Protein AF-A0A1Z4V2L7-F1 (afdb_monomer)

Structure (mmCIF, N/CA/C/O backbone):
data_AF-A0A1Z4V2L7-F1
#
_entry.id   AF-A0A1Z4V2L7-F1
#
loop_
_atom_site.group_PDB
_atom_site.id
_atom_site.type_symbol
_atom_site.label_atom_id
_atom_site.label_alt_id
_atom_site.label_comp_id
_atom_site.label_asym_id
_atom_site.label_entity_id
_atom_site.label_seq_id
_atom_site.pdbx_PDB_ins_code
_atom_site.Cartn_x
_atom_site.Cartn_y
_atom_site.Cartn_z
_atom_site.occupancy
_atom_site.B_iso_or_equiv
_atom_site.auth_seq_id
_atom_site.auth_comp_id
_atom_site.auth_asym_id
_atom_site.auth_atom_id
_atom_site.pdbx_PDB_model_num
ATOM 1 N N . MET A 1 1 ? 4.326 16.383 13.409 1.00 52.12 1 MET A N 1
ATOM 2 C CA . MET A 1 1 ? 5.320 15.436 12.863 1.00 52.12 1 MET A CA 1
ATOM 3 C C . MET A 1 1 ? 4.629 14.090 12.727 1.00 52.12 1 MET A C 1
ATOM 5 O O . MET A 1 1 ? 4.243 13.534 13.744 1.00 52.12 1 MET A O 1
ATOM 9 N N . THR A 1 2 ? 4.356 13.627 11.509 1.00 56.81 2 THR A N 1
ATOM 10 C CA . THR A 1 2 ? 3.609 12.377 11.276 1.00 56.81 2 THR A CA 1
ATOM 11 C C . THR A 1 2 ? 4.580 11.197 11.287 1.00 56.81 2 THR A C 1
ATOM 13 O O . THR A 1 2 ? 5.594 11.231 10.589 1.00 56.81 2 THR A O 1
ATOM 16 N N . ILE A 1 3 ? 4.311 10.174 12.102 1.00 77.38 3 ILE A N 1
ATOM 17 C CA . ILE A 1 3 ? 5.137 8.960 12.165 1.00 77.38 3 ILE A CA 1
ATOM 18 C C . ILE A 1 3 ? 4.822 8.102 10.931 1.00 77.38 3 ILE A C 1
ATOM 20 O O . ILE A 1 3 ? 3.664 7.753 10.695 1.00 77.38 3 ILE A O 1
ATOM 24 N N . GLN A 1 4 ? 5.845 7.771 10.140 1.00 76.50 4 GLN A N 1
ATOM 25 C CA . GLN A 1 4 ? 5.733 6.797 9.048 1.00 76.50 4 GLN A CA 1
ATOM 26 C C . GLN A 1 4 ? 5.819 5.389 9.628 1.00 76.50 4 GLN A C 1
ATOM 28 O O . GLN A 1 4 ? 6.751 5.101 10.378 1.00 76.50 4 GLN A O 1
ATOM 33 N N . LEU A 1 5 ? 4.875 4.522 9.270 1.00 85.88 5 LEU A N 1
ATOM 34 C CA . LEU A 1 5 ? 4.770 3.182 9.854 1.00 85.88 5 LEU A CA 1
ATOM 35 C C . LEU A 1 5 ? 4.803 2.062 8.816 1.00 85.88 5 LEU A C 1
ATOM 37 O O . LEU A 1 5 ? 5.178 0.944 9.152 1.00 85.88 5 LEU A O 1
ATOM 41 N N . ALA A 1 6 ? 4.477 2.357 7.556 1.00 89.88 6 ALA A N 1
ATOM 42 C CA . ALA A 1 6 ? 4.605 1.409 6.458 1.00 89.88 6 ALA A CA 1
ATOM 43 C C . ALA A 1 6 ? 5.208 2.067 5.210 1.00 89.88 6 ALA A C 1
ATOM 45 O O . ALA A 1 6 ? 5.014 3.259 4.953 1.00 89.88 6 ALA A O 1
ATOM 46 N N . LYS A 1 7 ? 5.937 1.271 4.421 1.00 93.31 7 LYS A N 1
ATOM 47 C CA . LYS A 1 7 ? 6.413 1.641 3.083 1.00 93.31 7 LYS A CA 1
ATOM 48 C C . LYS A 1 7 ? 5.985 0.585 2.075 1.00 93.31 7 LYS A C 1
ATOM 50 O O . LYS A 1 7 ? 6.247 -0.596 2.281 1.00 93.31 7 LYS A O 1
ATOM 55 N N . VAL A 1 8 ? 5.361 1.025 0.990 1.00 92.19 8 VAL A N 1
ATOM 56 C CA . VAL A 1 8 ? 4.926 0.172 -0.120 1.00 92.19 8 VAL A CA 1
ATOM 5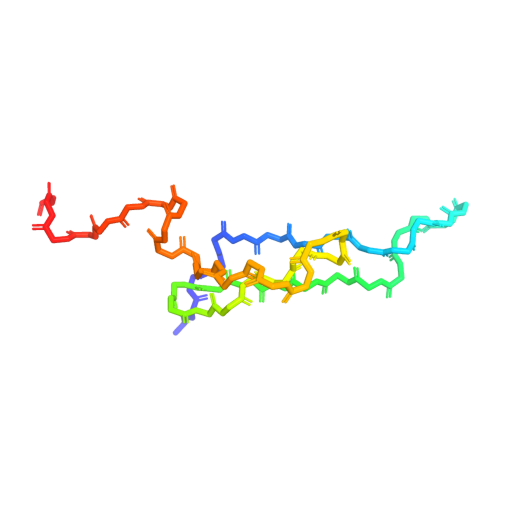7 C C . VAL A 1 8 ? 5.791 0.493 -1.328 1.00 92.19 8 VAL A C 1
ATOM 59 O O . VAL A 1 8 ? 5.888 1.651 -1.721 1.00 92.19 8 VAL A O 1
ATOM 62 N N . TYR A 1 9 ? 6.411 -0.531 -1.904 1.00 94.81 9 TYR A N 1
ATOM 63 C CA . TYR A 1 9 ? 7.300 -0.421 -3.057 1.00 94.81 9 TYR A CA 1
ATOM 64 C C . TYR A 1 9 ? 6.634 -1.084 -4.264 1.00 94.81 9 TYR A C 1
ATOM 66 O O . TYR A 1 9 ? 6.150 -2.211 -4.156 1.00 94.81 9 TYR A O 1
ATOM 74 N N . ARG A 1 10 ? 6.583 -0.394 -5.403 1.00 93.81 10 ARG A N 1
ATOM 75 C CA . ARG A 1 10 ? 5.919 -0.855 -6.630 1.00 93.81 10 ARG A CA 1
ATOM 76 C C . ARG A 1 10 ? 6.774 -0.592 -7.863 1.00 93.81 10 ARG A C 1
ATOM 78 O O . ARG A 1 10 ? 7.633 0.289 -7.858 1.00 93.81 10 ARG A O 1
ATOM 85 N N . TYR A 1 11 ? 6.497 -1.381 -8.903 1.00 93.50 11 TYR A N 1
ATOM 86 C CA . TYR A 1 11 ? 7.161 -1.339 -10.208 1.00 93.50 11 TYR A CA 1
ATOM 87 C C . TYR A 1 11 ? 8.687 -1.456 -10.081 1.00 93.50 11 TYR A C 1
ATOM 89 O O . TYR A 1 11 ? 9.429 -0.476 -10.156 1.00 93.50 11 TYR A O 1
ATOM 97 N N . SER A 1 12 ? 9.155 -2.680 -9.827 1.00 94.31 12 SER A N 1
ATOM 98 C CA . SER A 1 12 ? 10.586 -2.974 -9.785 1.00 94.31 12 SER A CA 1
ATOM 99 C C . SER A 1 12 ? 11.229 -2.776 -11.158 1.00 94.31 12 SER A C 1
ATOM 101 O O . SER A 1 12 ? 10.679 -3.195 -12.176 1.00 94.31 12 SER A O 1
ATOM 103 N N . SER A 1 13 ? 12.428 -2.215 -11.162 1.00 94.12 13 SER A N 1
ATOM 104 C CA . SER A 1 13 ? 13.308 -2.045 -12.314 1.00 94.12 13 SER A CA 1
ATOM 105 C C . SER A 1 13 ? 14.754 -2.339 -11.907 1.00 94.12 13 SER A C 1
ATOM 107 O O . SER A 1 13 ? 15.048 -2.527 -10.724 1.00 94.12 13 SER A O 1
ATOM 109 N N . GLU A 1 14 ? 15.673 -2.324 -12.872 1.00 95.50 14 GLU A N 1
ATOM 110 C CA . GLU A 1 14 ? 17.114 -2.476 -12.618 1.00 95.50 14 GLU A CA 1
ATOM 111 C C . GLU A 1 14 ? 17.668 -1.404 -11.663 1.00 95.50 14 GLU A C 1
ATOM 113 O O . GLU A 1 14 ? 18.604 -1.665 -10.913 1.00 95.50 14 GLU A O 1
ATOM 118 N N . ASN A 1 15 ? 17.037 -0.224 -11.619 1.00 94.25 15 ASN A N 1
ATOM 119 C CA . ASN A 1 15 ? 17.422 0.890 -10.749 1.00 94.25 15 ASN A CA 1
ATOM 120 C C . ASN A 1 15 ? 16.620 0.936 -9.432 1.00 94.25 15 ASN A C 1
ATOM 122 O O . ASN A 1 15 ? 16.619 1.952 -8.736 1.00 94.25 15 ASN A O 1
ATOM 126 N N . GLY A 1 16 ? 15.915 -0.145 -9.086 1.00 94.19 16 GLY A N 1
ATOM 127 C CA . GLY A 1 16 ? 15.046 -0.224 -7.912 1.00 94.19 16 GLY A CA 1
ATOM 128 C C . GLY A 1 16 ? 13.574 0.031 -8.240 1.00 94.19 16 GLY A C 1
ATOM 129 O O . GLY A 1 16 ? 13.110 -0.259 -9.339 1.00 94.19 16 GLY A O 1
ATOM 130 N N . TYR A 1 17 ? 12.816 0.535 -7.270 1.00 96.00 17 TYR A N 1
ATOM 131 C CA . TYR A 1 17 ? 11.367 0.732 -7.386 1.00 96.00 17 TYR A CA 1
ATOM 132 C C . TYR A 1 17 ? 11.033 2.167 -7.785 1.00 96.00 17 TYR A C 1
ATOM 134 O O . TYR A 1 17 ? 11.563 3.105 -7.188 1.00 96.00 17 TYR A O 1
ATOM 142 N N . SER A 1 18 ? 10.136 2.345 -8.756 1.00 93.75 18 SER A N 1
ATOM 143 C CA . SER A 1 18 ? 9.766 3.678 -9.249 1.00 93.75 18 SER A CA 1
ATOM 144 C C . SER A 1 18 ? 8.587 4.316 -8.510 1.00 93.75 18 SER A C 1
ATOM 146 O O . SER A 1 18 ? 8.391 5.523 -8.620 1.00 93.75 18 SER A O 1
ATOM 148 N N . ASP A 1 19 ? 7.804 3.542 -7.756 1.00 93.19 19 ASP A N 1
ATOM 149 C CA . ASP A 1 19 ? 6.714 4.051 -6.915 1.00 93.19 19 ASP A CA 1
ATOM 150 C C . ASP A 1 19 ? 6.924 3.575 -5.473 1.00 93.19 19 ASP A C 1
ATOM 152 O O . ASP A 1 19 ? 6.931 2.376 -5.185 1.00 93.19 19 ASP A O 1
ATOM 156 N N . ILE A 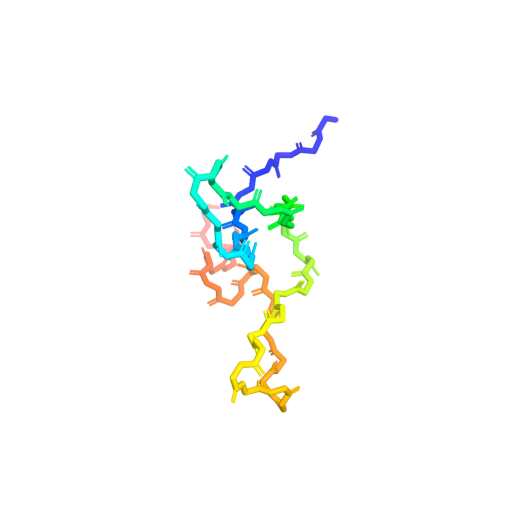1 20 ? 7.162 4.533 -4.575 1.00 93.94 20 ILE A N 1
ATOM 157 C CA . ILE A 1 20 ? 7.397 4.290 -3.152 1.00 93.94 20 ILE A CA 1
ATOM 158 C C . ILE A 1 20 ? 6.425 5.150 -2.358 1.00 93.94 20 ILE A C 1
ATOM 160 O O . ILE A 1 20 ? 6.568 6.371 -2.279 1.00 93.94 20 ILE A O 1
ATOM 164 N N . GLN A 1 21 ? 5.473 4.495 -1.709 1.00 93.31 21 GLN A N 1
ATOM 165 C CA . GLN A 1 21 ? 4.459 5.146 -0.889 1.00 93.31 21 GLN A CA 1
ATOM 166 C C . GLN A 1 21 ? 4.823 4.986 0.577 1.00 93.31 21 GLN A C 1
ATOM 168 O O . GLN A 1 21 ? 5.21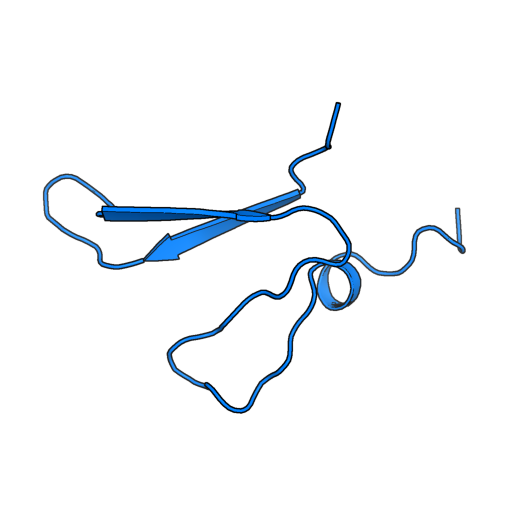8 3.909 1.024 1.00 93.31 21 GLN A O 1
ATOM 173 N N . LYS A 1 22 ? 4.707 6.075 1.329 1.00 94.06 22 LYS A N 1
ATOM 174 C CA . LYS A 1 22 ? 4.928 6.110 2.774 1.00 94.06 22 LYS A CA 1
ATOM 175 C C . LYS A 1 22 ? 3.576 6.328 3.420 1.00 94.06 22 LYS A C 1
ATOM 177 O O . LYS A 1 22 ? 2.912 7.292 3.061 1.00 94.06 22 LYS A O 1
ATOM 182 N N . LEU A 1 23 ? 3.207 5.441 4.336 1.00 93.44 23 LEU A N 1
ATOM 183 C CA . LEU A 1 23 ? 1.893 5.444 4.963 1.00 93.44 23 LEU A CA 1
ATOM 184 C C . LEU A 1 23 ? 2.009 5.547 6.491 1.00 93.44 23 LEU A C 1
ATOM 186 O O . LEU A 1 23 ? 2.910 4.975 7.123 1.00 93.44 23 LEU A O 1
ATOM 190 N N . SER A 1 24 ? 1.072 6.280 7.069 1.00 93.19 24 SER A N 1
ATOM 191 C CA . SER A 1 24 ? 0.803 6.482 8.488 1.00 93.19 24 SER A CA 1
ATOM 192 C C . SER A 1 24 ? -0.498 5.771 8.895 1.00 93.19 24 SER A C 1
ATOM 194 O O . SER A 1 24 ? -1.227 5.246 8.054 1.00 93.19 24 SER A O 1
ATOM 196 N N . ARG A 1 25 ? -0.795 5.727 10.204 1.00 91.50 25 ARG A N 1
ATOM 197 C CA . ARG A 1 25 ? -2.07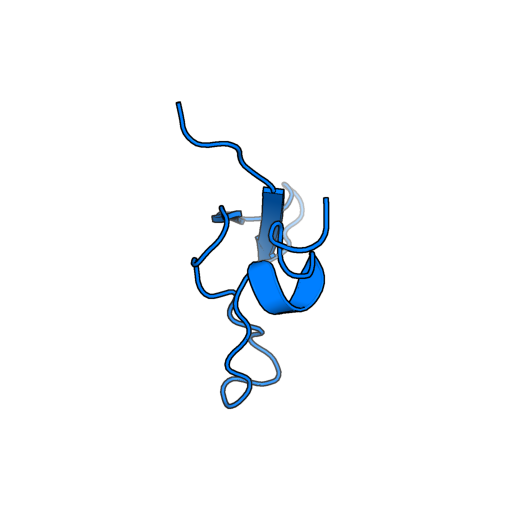4 5.183 10.712 1.00 91.50 25 ARG A CA 1
ATOM 198 C C . ARG A 1 25 ? -3.267 5.879 10.051 1.00 91.50 25 ARG A C 1
ATOM 200 O O . ARG A 1 25 ? -3.192 7.065 9.740 1.00 91.50 25 ARG A O 1
ATOM 207 N N . GLY A 1 26 ? -4.344 5.135 9.839 1.00 90.81 26 GLY A N 1
ATOM 208 C CA . GLY A 1 26 ? -5.557 5.568 9.148 1.00 90.81 26 GLY A CA 1
ATOM 209 C C . GLY A 1 26 ? -5.453 5.613 7.621 1.00 90.81 26 GLY A C 1
ATOM 210 O O . GLY A 1 26 ? -6.485 5.646 6.951 1.00 90.81 26 GLY A O 1
ATOM 211 N N . GLU A 1 27 ? -4.249 5.592 7.042 1.00 93.44 27 GLU A N 1
ATOM 212 C CA . GLU A 1 27 ? -4.092 5.620 5.589 1.00 93.44 27 GLU A CA 1
ATOM 213 C C . GLU A 1 27 ? -4.346 4.243 4.967 1.00 93.44 27 GLU A C 1
ATOM 215 O O . GLU A 1 27 ? -4.022 3.194 5.535 1.00 93.44 27 GLU A O 1
ATOM 220 N N . LYS A 1 28 ? -4.942 4.255 3.770 1.00 93.25 28 LYS A N 1
ATOM 221 C CA . LYS A 1 28 ? -5.251 3.043 3.010 1.00 93.25 28 LYS A CA 1
ATOM 222 C C . LYS A 1 28 ? -4.002 2.496 2.332 1.00 93.25 28 LYS A C 1
ATOM 224 O O . LYS A 1 28 ? -3.279 3.224 1.655 1.00 93.25 28 LYS A O 1
ATOM 229 N N . MET A 1 29 ? -3.814 1.189 2.437 1.00 91.94 29 MET A N 1
ATOM 230 C CA . MET A 1 29 ? -2.816 0.431 1.703 1.00 91.94 29 MET A CA 1
ATOM 231 C C . MET A 1 29 ? -3.505 -0.360 0.592 1.00 91.94 29 MET A C 1
ATOM 233 O O . MET A 1 29 ? -4.281 -1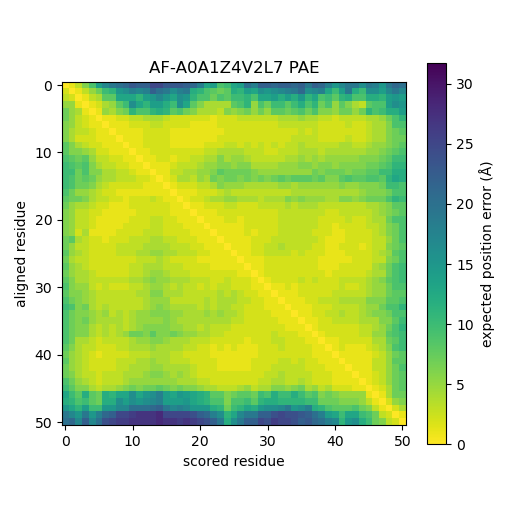.273 0.849 1.00 91.94 29 MET A O 1
ATOM 237 N N . SER A 1 30 ? -3.205 -0.021 -0.660 1.00 91.25 30 SER A N 1
ATOM 238 C CA . SER A 1 30 ? -3.737 -0.754 -1.812 1.00 91.25 30 SER A CA 1
ATOM 239 C C . SER A 1 30 ? -2.808 -1.907 -2.203 1.00 91.25 30 SER A C 1
ATOM 241 O O . SER A 1 30 ? -1.609 -1.702 -2.433 1.00 91.25 30 SER A O 1
ATOM 243 N N . ILE A 1 31 ? -3.381 -3.106 -2.316 1.00 90.31 31 ILE A N 1
ATOM 244 C CA . ILE A 1 31 ? -2.713 -4.309 -2.815 1.00 90.31 31 ILE A CA 1
ATOM 245 C C . ILE A 1 31 ? -3.124 -4.496 -4.277 1.00 90.31 31 ILE A C 1
ATOM 247 O O . ILE A 1 31 ? -4.262 -4.842 -4.564 1.00 90.31 31 ILE A O 1
ATOM 251 N N . GLN A 1 32 ? -2.208 -4.255 -5.219 1.00 88.50 32 GLN A N 1
ATOM 252 C CA . GLN A 1 32 ? -2.553 -4.227 -6.651 1.00 88.50 32 GLN A CA 1
ATOM 253 C C . GLN A 1 32 ? -3.090 -5.561 -7.187 1.00 88.50 32 GLN A C 1
ATOM 255 O O . GLN A 1 32 ? -3.921 -5.557 -8.087 1.00 88.50 32 GLN A O 1
ATOM 260 N N . ALA A 1 33 ? -2.634 -6.685 -6.629 1.00 90.81 33 ALA A N 1
ATOM 261 C CA . ALA A 1 33 ? -3.114 -8.012 -7.008 1.00 90.81 33 ALA A CA 1
ATOM 262 C C . ALA A 1 33 ? -4.555 -8.302 -6.538 1.00 90.81 33 ALA A C 1
ATOM 264 O O . ALA A 1 33 ? -5.183 -9.206 -7.077 1.00 90.81 33 ALA A O 1
ATOM 265 N N . PHE A 1 34 ? -5.062 -7.543 -5.560 1.00 94.25 34 PHE A N 1
ATOM 266 C CA . PHE A 1 34 ? -6.369 -7.739 -4.925 1.00 94.25 34 PHE A CA 1
ATOM 267 C C . PHE A 1 34 ? -7.047 -6.376 -4.691 1.00 94.25 34 PHE A C 1
ATOM 269 O O . PHE A 1 34 ? -7.098 -5.891 -3.554 1.00 94.25 34 PHE A O 1
ATOM 276 N N . PRO A 1 35 ? -7.503 -5.692 -5.758 1.00 90.81 35 PRO A N 1
ATOM 277 C CA . PRO A 1 35 ? -8.050 -4.335 -5.671 1.00 90.81 35 PRO A CA 1
ATOM 278 C C . PRO A 1 35 ? -9.318 -4.221 -4.808 1.00 90.81 35 PRO A C 1
ATOM 280 O O . PRO A 1 35 ? -9.668 -3.126 -4.375 1.00 90.81 35 PRO A O 1
ATOM 283 N N . GLU A 1 36 ? -10.003 -5.331 -4.549 1.00 94.69 36 GLU A N 1
ATOM 284 C CA . GLU A 1 36 ? -11.167 -5.432 -3.673 1.00 94.69 36 GLU A CA 1
ATOM 285 C C . GLU A 1 36 ? -10.821 -5.387 -2.176 1.00 94.69 36 GLU A C 1
ATOM 287 O O . GLU A 1 36 ? -11.688 -5.076 -1.353 1.00 94.69 36 GLU A O 1
ATOM 292 N N . ILE A 1 37 ? -9.567 -5.672 -1.807 1.00 92.69 37 ILE A N 1
ATOM 293 C CA . ILE A 1 37 ? -9.130 -5.637 -0.411 1.00 92.69 37 ILE A CA 1
ATOM 294 C C . ILE A 1 37 ? -8.964 -4.180 0.028 1.00 92.69 37 ILE A C 1
ATOM 296 O O . ILE A 1 37 ? -8.089 -3.450 -0.441 1.00 92.69 37 ILE A O 1
ATOM 300 N N . ASN A 1 38 ? -9.787 -3.773 0.994 1.00 89.56 38 ASN A N 1
ATOM 301 C CA . ASN A 1 38 ? -9.655 -2.498 1.688 1.00 89.56 38 ASN A CA 1
ATOM 302 C C . ASN A 1 38 ? -8.839 -2.705 2.965 1.00 89.56 38 ASN A C 1
ATOM 304 O O . ASN A 1 38 ? -9.398 -3.088 3.986 1.00 89.56 38 ASN A O 1
ATOM 308 N N . LEU A 1 39 ? -7.532 -2.454 2.891 1.00 91.81 39 LEU A N 1
ATOM 309 C CA . LEU A 1 39 ? -6.629 -2.526 4.037 1.00 91.81 39 LEU A CA 1
ATOM 310 C C . LEU A 1 39 ? -6.249 -1.112 4.484 1.00 91.81 39 LEU A C 1
ATOM 312 O O . LEU A 1 39 ? -5.843 -0.289 3.658 1.00 91.81 39 LEU A O 1
ATOM 316 N N . VAL A 1 40 ? -6.348 -0.816 5.775 1.00 93.50 40 VAL A N 1
ATOM 317 C CA . VAL A 1 40 ? -5.755 0.383 6.384 1.00 93.50 40 VAL A CA 1
ATOM 318 C C . VAL A 1 40 ? -4.563 -0.006 7.250 1.00 93.50 40 VAL A C 1
ATOM 320 O O . VAL A 1 40 ? -4.466 -1.128 7.738 1.00 93.50 40 VAL A O 1
ATOM 323 N N . VAL A 1 41 ? -3.622 0.917 7.453 1.00 92.06 41 VAL A N 1
ATOM 324 C CA . VAL A 1 41 ? -2.401 0.642 8.239 1.00 92.06 41 VAL A CA 1
ATOM 325 C C . VAL A 1 41 ? -2.716 0.127 9.655 1.00 92.06 41 VAL A C 1
ATOM 327 O O . VAL A 1 41 ? -1.970 -0.696 10.188 1.00 92.06 41 VAL A O 1
ATOM 330 N N . ASP A 1 42 ? -3.829 0.556 10.252 1.00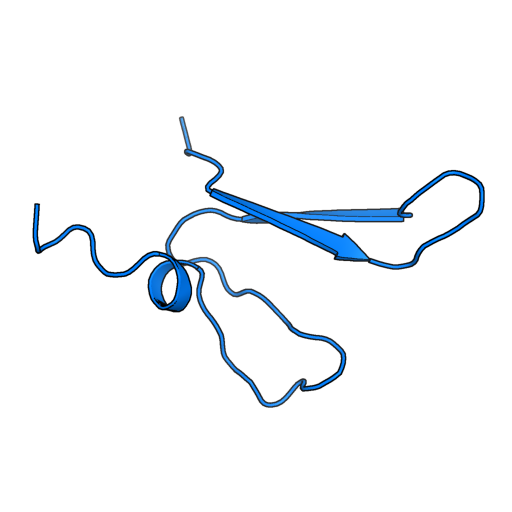 92.12 42 ASP A N 1
ATOM 331 C CA . ASP A 1 42 ? -4.259 0.092 11.577 1.00 92.12 42 ASP A CA 1
ATOM 332 C C . ASP A 1 42 ? -4.678 -1.384 11.612 1.00 92.12 42 ASP A C 1
ATOM 334 O O . ASP A 1 42 ? -4.522 -2.018 12.654 1.00 92.12 42 ASP A O 1
ATOM 338 N N . ASP A 1 43 ? -5.118 -1.961 10.491 1.00 90.50 43 ASP A N 1
ATOM 339 C CA . ASP A 1 43 ? -5.474 -3.385 10.413 1.00 90.50 43 ASP A CA 1
ATOM 340 C C . ASP A 1 43 ? -4.238 -4.287 10.564 1.00 90.50 43 ASP A C 1
ATOM 342 O O . ASP A 1 43 ? -4.337 -5.418 11.032 1.00 90.50 43 ASP A O 1
ATOM 346 N N . ILE A 1 44 ? -3.059 -3.780 10.185 1.00 88.56 44 ILE A N 1
ATOM 347 C CA . ILE A 1 44 ? -1.777 -4.495 10.283 1.00 88.56 44 ILE A CA 1
ATOM 348 C C . ILE A 1 44 ? -1.155 -4.292 11.666 1.00 88.56 44 ILE A C 1
ATOM 350 O O . ILE A 1 44 ? -0.636 -5.225 12.273 1.00 88.56 44 ILE A O 1
ATOM 354 N N . LEU A 1 45 ? -1.159 -3.048 12.149 1.00 88.38 45 LEU A N 1
ATOM 355 C CA . LEU A 1 45 ? -0.455 -2.667 13.375 1.00 88.38 45 LEU A CA 1
ATOM 356 C C . LEU A 1 45 ? -1.301 -2.840 14.642 1.00 88.38 45 L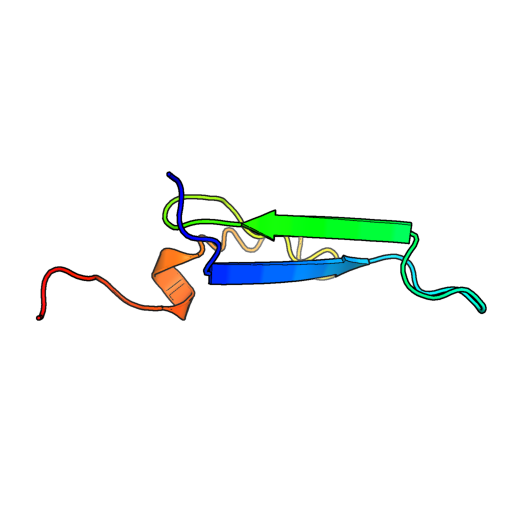EU A C 1
ATOM 358 O O . LEU A 1 45 ? -0.778 -2.654 15.741 1.00 88.38 45 LEU A O 1
ATOM 362 N N . GLY A 1 46 ? -2.595 -3.128 14.494 1.00 85.31 46 GLY A N 1
ATOM 363 C CA . GLY A 1 46 ? -3.563 -3.148 15.584 1.00 85.31 46 GLY A CA 1
ATOM 364 C C . GLY A 1 46 ? -3.875 -1.755 16.140 1.00 85.31 46 GLY A C 1
ATOM 365 O O . GLY A 1 46 ? -3.244 -0.751 15.794 1.00 85.31 46 GLY A O 1
ATOM 366 N N . SER A 1 47 ? -4.862 -1.690 17.035 1.00 74.19 47 SER A N 1
ATOM 367 C CA . SER A 1 47 ? -5.263 -0.450 17.708 1.00 74.19 47 SER A CA 1
ATOM 368 C C . SER A 1 47 ? -4.266 -0.042 18.795 1.00 74.19 47 SER A C 1
ATOM 370 O O . SER A 1 47 ? -3.812 -0.873 19.578 1.00 74.19 47 SER A O 1
ATOM 372 N N . LEU A 1 48 ? -3.990 1.262 18.897 1.00 71.62 48 LEU A N 1
ATOM 373 C CA . LEU A 1 48 ? -3.239 1.841 20.018 1.00 71.62 48 LEU A CA 1
ATOM 374 C C . LEU A 1 48 ? -4.051 1.888 21.323 1.00 71.62 48 LEU A C 1
ATOM 376 O O . LEU A 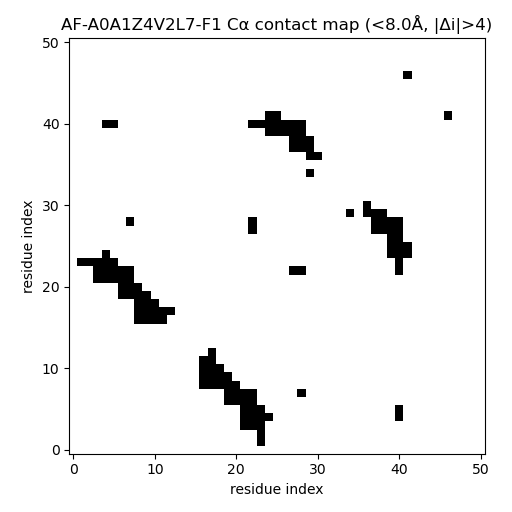1 48 ? -3.483 2.167 22.369 1.00 71.62 48 LEU A O 1
ATOM 380 N N . ALA A 1 49 ? -5.360 1.619 21.276 1.00 63.97 49 ALA A N 1
ATOM 381 C CA . ALA A 1 49 ? -6.252 1.718 22.434 1.00 63.97 49 ALA A CA 1
ATOM 382 C C . ALA A 1 49 ? -6.047 0.618 23.497 1.00 63.97 49 ALA A C 1
ATOM 384 O O . ALA A 1 49 ? -6.742 0.626 24.506 1.00 63.97 49 ALA A O 1
ATOM 385 N N . ASN A 1 50 ? -5.110 -0.310 23.277 1.00 51.88 50 ASN A N 1
ATOM 386 C CA . ASN A 1 50 ? -4.781 -1.405 24.195 1.00 51.88 50 ASN A CA 1
ATOM 387 C C . ASN A 1 50 ? -3.366 -1.279 24.804 1.00 51.88 50 ASN A C 1
ATOM 389 O O . ASN A 1 50 ? -2.791 -2.294 25.200 1.00 51.88 50 ASN A O 1
ATOM 393 N N . LEU A 1 51 ? -2.794 -0.069 24.847 1.00 51.00 51 LEU A N 1
ATOM 394 C CA . LEU A 1 51 ? -1.516 0.233 25.509 1.00 51.00 51 LEU A CA 1
ATOM 395 C C . LEU A 1 51 ? -1.715 1.155 26.713 1.00 51.00 51 LEU A C 1
ATOM 397 O O . LEU A 1 51 ? -2.474 2.140 26.575 1.00 51.00 51 LEU A O 1
#

Sequence (51 aa):
MTIQLAKVYRYSSENGYSDIQKLSRGEKMSIQAFPEINLVVDDILGSLANL

Solvent-accessible surface area (backbone atoms only — not comparable to full-atom values): 3450 Å² total; per-residue (Å²): 138,86,68,77,77,47,76,49,78,38,68,80,52,98,91,44,60,80,42,75,46,78,36,32,78,78,36,74,50,82,42,86,94,44,78,84,54,87,40,37,43,39,78,77,71,47,75,74,90,83,113

pLDDT: mean 87.22, std 11.85, range [51.0, 96.0]

Organism: NCBI:txid1973481

Secondary structure (DSSP, 8-state):
-PPP-EEEEEEE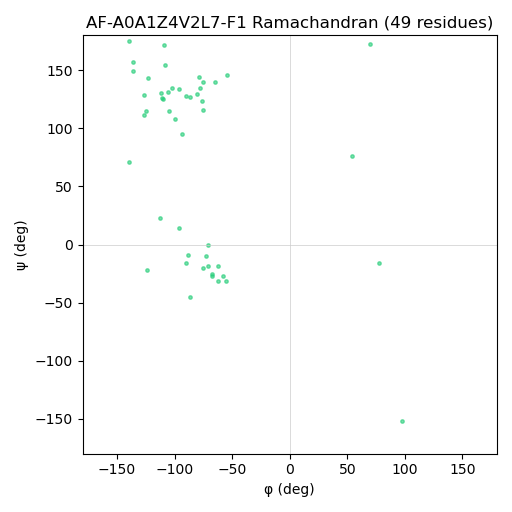ETTEEEEEEEE-TT-EE--TT-TT--EEHHHHH--GGG-

Foldseek 3Di:
DFDFDDWDFDDQDPVGGPDIDTDGFPDWDADPVCNVDTDTPCVVVPDPPVD

Radius of gyration: 12.99 Å; Cα contacts (8 Å, |Δi|>4): 64; chains: 1; bounding box: 29×23×38 Å

Nearest PDB structures (foldseek):
  2xss-assembly1_B-2  TM=4.117E-01  e=3.876E+00  Homo sapiens

Mean predicted aligned error: 5.22 Å